Protein AF-A0A1S2DA40-F1 (afdb_monomer_lite)

pLDDT: mean 74.83, std 16.87, range [38.03, 97.19]

Radius of gyration: 15.66 Å; chains: 1; bounding box: 42×23×42 Å

Secondary structure (DSSP, 8-state):
--TT-GGGHHHHHHHHHHHHHTTS-S-TTSHHHHHHHHHHHHHHHHTT--HHHHHHHHHHHTT--HHHHHHHTT--HHHHHHHHHHHGGGHHHHHHHHH--S---HHHHHHHHTTGGG---

Structure (mmCIF, N/CA/C/O backbone):
data_AF-A0A1S2DA40-F1
#
_entry.id   AF-A0A1S2DA40-F1
#
loop_
_atom_site.group_PDB
_atom_site.id
_atom_site.type_symbol
_atom_site.label_atom_id
_atom_site.label_alt_id
_atom_site.label_comp_id
_atom_site.label_asym_id
_atom_site.label_entity_id
_atom_site.label_seq_id
_atom_site.pdbx_PDB_ins_code
_atom_site.Cartn_x
_atom_site.Cartn_y
_atom_site.Cartn_z
_atom_site.occupancy
_atom_site.B_iso_or_equiv
_atom_site.auth_seq_id
_atom_site.auth_comp_id
_atom_site.auth_asym_id
_atom_site.auth_atom_id
_atom_site.pdbx_PDB_model_num
ATOM 1 N N . MET A 1 1 ? 18.648 9.830 -11.858 1.00 51.34 1 MET A N 1
ATOM 2 C CA . MET A 1 1 ? 17.379 10.242 -11.211 1.00 51.34 1 MET A CA 1
ATOM 3 C C . MET A 1 1 ? 16.848 9.268 -10.141 1.00 51.34 1 MET A C 1
ATOM 5 O O . MET A 1 1 ? 16.195 9.745 -9.227 1.00 51.34 1 MET A O 1
ATOM 9 N N . TYR A 1 2 ? 17.173 7.962 -10.158 1.00 48.28 2 TYR A N 1
ATOM 10 C CA . TYR A 1 2 ? 16.983 7.040 -9.007 1.00 48.28 2 TYR A CA 1
ATOM 11 C C . TYR A 1 2 ? 18.318 6.655 -8.330 1.00 48.28 2 TYR A C 1
ATOM 13 O O . TYR A 1 2 ? 18.431 6.690 -7.108 1.00 48.28 2 TYR A O 1
ATOM 21 N N . ARG A 1 3 ? 19.372 6.416 -9.132 1.00 44.56 3 ARG A N 1
ATOM 22 C CA . ARG A 1 3 ? 20.750 6.129 -8.670 1.00 44.56 3 ARG A CA 1
ATOM 23 C C . ARG A 1 3 ? 21.337 7.201 -7.733 1.00 44.56 3 ARG A C 1
ATOM 25 O O . ARG A 1 3 ? 22.224 6.888 -6.955 1.00 44.56 3 ARG A O 1
ATOM 32 N N . THR A 1 4 ? 20.844 8.439 -7.804 1.00 46.88 4 THR A N 1
ATOM 33 C CA . THR A 1 4 ? 21.405 9.612 -7.113 1.00 46.88 4 THR A CA 1
ATOM 34 C C . THR A 1 4 ? 20.696 9.987 -5.809 1.00 46.88 4 THR A C 1
ATOM 36 O O . THR A 1 4 ? 21.250 10.763 -5.039 1.00 46.88 4 THR A O 1
ATOM 39 N N . ASP A 1 5 ? 19.508 9.442 -5.515 1.00 57.53 5 ASP A N 1
ATOM 40 C CA . ASP A 1 5 ? 18.814 9.683 -4.237 1.00 57.53 5 ASP A CA 1
ATOM 41 C C . ASP A 1 5 ? 19.157 8.567 -3.239 1.00 57.53 5 ASP A C 1
ATOM 43 O O . ASP A 1 5 ? 18.325 7.744 -2.846 1.00 57.53 5 ASP A O 1
ATOM 47 N N . HIS A 1 6 ? 20.441 8.508 -2.868 1.00 59.66 6 HIS A N 1
ATOM 48 C CA . HIS A 1 6 ? 20.987 7.503 -1.949 1.00 59.66 6 HIS A CA 1
ATOM 49 C C . HIS A 1 6 ? 20.214 7.427 -0.626 1.00 59.66 6 HIS A C 1
ATOM 51 O O . HIS A 1 6 ? 20.084 6.344 -0.055 1.00 59.66 6 HIS A O 1
ATOM 57 N N . ASN A 1 7 ? 19.646 8.550 -0.183 1.00 67.12 7 ASN A N 1
ATOM 58 C CA . ASN A 1 7 ? 18.905 8.658 1.072 1.00 67.12 7 ASN A CA 1
ATOM 59 C C . ASN A 1 7 ? 17.626 7.809 1.078 1.00 67.12 7 ASN A C 1
ATOM 61 O O . ASN A 1 7 ? 17.197 7.345 2.132 1.00 67.12 7 ASN A O 1
ATOM 65 N N . ASN A 1 8 ? 17.037 7.563 -0.094 1.00 71.00 8 ASN A N 1
ATOM 66 C CA . ASN A 1 8 ? 15.746 6.891 -0.232 1.00 71.00 8 ASN A CA 1
ATOM 67 C C . ASN A 1 8 ? 15.843 5.482 -0.834 1.00 71.00 8 ASN A C 1
ATOM 69 O O . ASN A 1 8 ? 14.837 4.776 -0.922 1.00 71.00 8 ASN A O 1
ATOM 73 N N . ARG A 1 9 ? 17.053 5.033 -1.194 1.00 78.06 9 ARG A N 1
ATOM 74 C CA . ARG A 1 9 ? 17.297 3.733 -1.836 1.00 78.06 9 ARG A CA 1
ATOM 75 C C . ARG A 1 9 ? 16.753 2.562 -1.015 1.00 78.06 9 ARG A C 1
ATOM 77 O O . ARG A 1 9 ? 16.0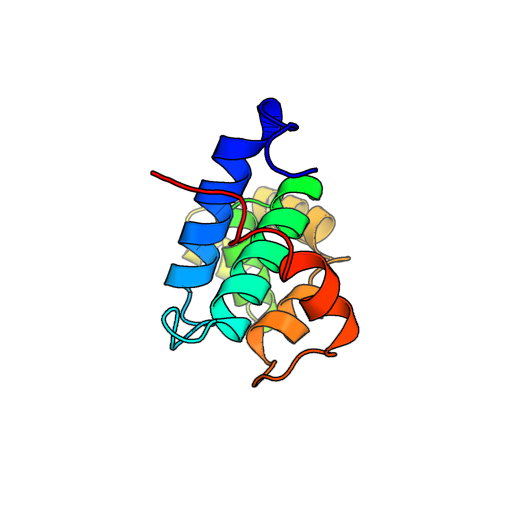83 1.692 -1.558 1.00 78.06 9 ARG A O 1
ATOM 84 N N . LYS A 1 10 ? 16.992 2.551 0.302 1.00 83.50 10 LYS A N 1
ATOM 85 C CA . LYS A 1 10 ? 16.479 1.488 1.183 1.00 83.50 10 LYS A CA 1
ATOM 86 C C . LYS A 1 10 ? 14.947 1.453 1.192 1.00 83.50 10 LYS A C 1
ATOM 88 O O . LYS A 1 10 ? 14.362 0.397 0.989 1.00 83.50 10 LYS A O 1
ATOM 93 N N . ALA A 1 11 ? 14.315 2.610 1.383 1.00 80.50 11 ALA A N 1
ATOM 94 C CA . ALA A 1 11 ? 12.861 2.726 1.435 1.00 80.50 11 ALA A CA 1
ATOM 95 C C . ALA A 1 11 ? 12.197 2.321 0.110 1.00 80.50 11 ALA A C 1
ATOM 97 O O . ALA A 1 11 ? 11.117 1.739 0.124 1.00 80.50 11 ALA A O 1
ATOM 98 N N . PHE A 1 12 ? 12.846 2.585 -1.027 1.00 83.38 12 PHE A N 1
ATOM 99 C CA . PHE A 1 12 ? 12.393 2.086 -2.323 1.00 83.38 12 PHE A CA 1
ATOM 100 C C . PHE A 1 12 ? 12.382 0.562 -2.386 1.00 83.38 12 PHE A C 1
ATOM 102 O O . PHE A 1 12 ? 11.360 -0.015 -2.744 1.00 83.38 12 PHE A O 1
ATOM 109 N N . TYR A 1 13 ? 13.490 -0.101 -2.039 1.00 82.75 13 TYR A N 1
ATOM 110 C CA . TYR A 1 13 ? 13.554 -1.562 -2.131 1.00 82.75 13 TYR A CA 1
ATOM 111 C C . TYR A 1 13 ? 12.622 -2.246 -1.131 1.00 82.75 13 TYR A C 1
ATOM 113 O O . TYR A 1 13 ? 12.038 -3.276 -1.465 1.00 82.75 13 TYR A O 1
ATOM 121 N N . ASP A 1 14 ? 12.445 -1.664 0.059 1.00 84.56 14 ASP A N 1
ATOM 122 C CA . ASP A 1 14 ? 11.455 -2.136 1.029 1.00 84.56 14 ASP A CA 1
ATOM 123 C C . ASP A 1 14 ? 10.040 -2.067 0.420 1.00 84.56 14 ASP A C 1
ATOM 125 O O . ASP A 1 14 ? 9.343 -3.079 0.378 1.00 84.56 14 ASP A O 1
ATOM 129 N N . ASN A 1 15 ? 9.656 -0.926 -0.168 1.00 81.12 15 ASN A N 1
ATOM 130 C CA . ASN A 1 15 ? 8.355 -0.769 -0.828 1.00 81.12 15 ASN A CA 1
ATOM 131 C C . ASN A 1 15 ? 8.187 -1.699 -2.038 1.00 81.12 15 ASN A C 1
ATOM 133 O O . ASN A 1 15 ? 7.141 -2.327 -2.182 1.00 81.12 15 ASN A O 1
ATOM 137 N N . LEU A 1 16 ? 9.214 -1.840 -2.882 1.00 81.81 16 LEU A N 1
ATOM 138 C CA . LEU A 1 16 ? 9.195 -2.744 -4.035 1.00 81.81 16 LEU A CA 1
ATOM 139 C C . LEU A 1 16 ? 8.967 -4.195 -3.595 1.00 81.81 16 LEU A C 1
ATOM 141 O O . LEU A 1 16 ? 8.172 -4.922 -4.194 1.00 81.81 16 LEU A O 1
ATOM 145 N N . ARG A 1 17 ? 9.622 -4.618 -2.509 1.00 82.62 17 ARG A N 1
ATOM 146 C CA . ARG A 1 17 ? 9.408 -5.940 -1.916 1.00 82.62 17 ARG A CA 1
ATOM 147 C C . ARG A 1 17 ? 7.988 -6.096 -1.377 1.00 82.62 17 ARG A C 1
ATOM 149 O O . ARG A 1 17 ? 7.407 -7.167 -1.515 1.00 82.62 17 ARG A O 1
ATOM 156 N N . THR A 1 18 ? 7.424 -5.068 -0.758 1.00 79.38 18 THR A N 1
ATOM 157 C CA . THR A 1 18 ? 6.060 -5.133 -0.224 1.00 79.38 18 THR A CA 1
ATOM 158 C C . THR A 1 18 ? 5.035 -5.252 -1.346 1.00 79.38 18 THR A C 1
ATOM 160 O O . THR A 1 18 ? 4.231 -6.179 -1.331 1.00 79.38 18 THR A O 1
ATOM 163 N N . ILE A 1 19 ? 5.127 -4.403 -2.368 1.00 76.06 19 ILE A N 1
ATOM 164 C CA . ILE A 1 19 ? 4.225 -4.388 -3.528 1.00 76.06 19 ILE A CA 1
ATOM 165 C C . ILE A 1 19 ? 4.280 -5.701 -4.325 1.00 76.06 19 ILE A C 1
ATOM 167 O O . ILE A 1 19 ? 3.266 -6.194 -4.809 1.00 76.06 19 ILE A O 1
ATOM 171 N N . THR A 1 20 ? 5.460 -6.304 -4.459 1.00 72.88 20 THR A N 1
ATOM 172 C CA . THR A 1 20 ? 5.584 -7.610 -5.128 1.00 72.88 20 THR A CA 1
ATOM 173 C C . THR A 1 20 ? 4.980 -8.744 -4.296 1.00 72.88 20 THR A C 1
ATOM 175 O O . THR A 1 20 ? 4.437 -9.695 -4.849 1.00 72.88 20 THR A O 1
ATOM 178 N N . ARG A 1 21 ? 5.014 -8.646 -2.960 1.00 71.69 21 ARG A N 1
ATOM 179 C CA . ARG A 1 21 ? 4.441 -9.652 -2.049 1.00 71.69 21 ARG A CA 1
ATOM 180 C C . ARG A 1 21 ? 2.931 -9.558 -1.874 1.00 71.69 21 ARG A C 1
ATOM 182 O O . ARG A 1 21 ? 2.335 -10.563 -1.498 1.00 71.69 21 ARG A O 1
ATOM 189 N N . THR A 1 22 ? 2.313 -8.404 -2.121 1.00 67.56 22 THR A N 1
ATOM 190 C CA . THR A 1 22 ? 0.846 -8.283 -2.090 1.00 67.56 22 THR A CA 1
ATOM 191 C C . THR A 1 22 ? 0.178 -9.022 -3.250 1.00 67.56 22 THR A C 1
ATOM 193 O O . THR A 1 22 ? -1.037 -9.188 -3.243 1.00 67.56 22 THR A O 1
ATOM 196 N N . GLY A 1 23 ? 0.951 -9.495 -4.234 1.00 60.66 23 GLY A N 1
ATOM 197 C CA . GLY A 1 23 ? 0.436 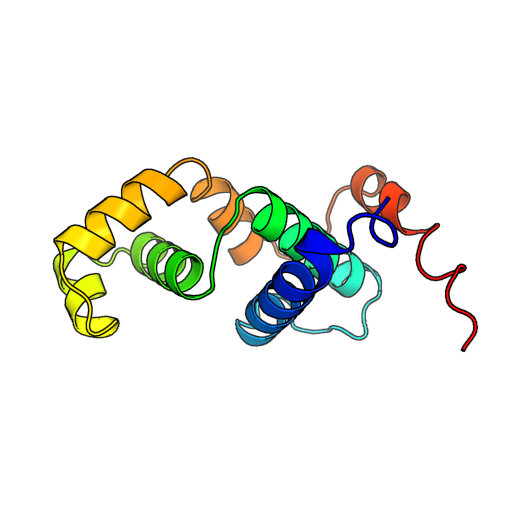-10.267 -5.359 1.00 60.66 23 GLY A CA 1
ATOM 198 C C . GLY A 1 23 ? -0.215 -9.414 -6.444 1.00 60.66 23 GLY A C 1
ATOM 199 O O . GLY A 1 23 ? -0.651 -9.971 -7.435 1.00 60.66 23 GLY A O 1
ATOM 200 N N . TYR A 1 24 ? -0.227 -8.080 -6.327 1.00 61.44 24 TYR A N 1
ATOM 201 C CA . TYR A 1 24 ? -0.762 -7.193 -7.375 1.00 61.44 24 TYR A CA 1
ATOM 202 C C . TYR A 1 24 ? 0.026 -7.271 -8.694 1.00 61.44 24 TYR A C 1
ATOM 204 O O . TYR A 1 24 ? -0.480 -6.893 -9.743 1.00 61.44 24 TYR A O 1
ATOM 212 N N . TYR A 1 25 ? 1.244 -7.812 -8.646 1.00 62.44 25 TYR A N 1
ATOM 213 C CA . TYR A 1 25 ? 2.118 -8.034 -9.793 1.00 62.44 25 TYR A CA 1
ATOM 214 C C . TYR A 1 25 ? 2.389 -9.531 -9.915 1.00 62.44 25 TYR A C 1
ATOM 216 O O . TYR A 1 25 ? 3.299 -10.065 -9.279 1.00 62.44 25 TYR A O 1
ATOM 224 N N . TYR A 1 26 ? 1.551 -10.220 -10.689 1.00 53.19 26 TYR A N 1
ATOM 225 C CA . TYR A 1 26 ? 1.551 -11.682 -10.778 1.00 53.19 26 TYR A CA 1
ATOM 226 C C . TYR A 1 26 ? 2.690 -12.236 -11.636 1.00 53.19 26 TYR A C 1
ATOM 228 O O . TYR A 1 26 ? 3.055 -13.400 -11.471 1.00 53.19 26 TYR A O 1
ATOM 236 N N . ASN A 1 27 ? 3.283 -11.425 -12.519 1.00 58.97 27 ASN A N 1
ATOM 237 C CA . ASN A 1 27 ? 4.402 -11.862 -13.339 1.00 58.97 27 ASN A CA 1
ATOM 238 C C . ASN A 1 27 ? 5.535 -10.830 -13.394 1.00 58.97 27 ASN A C 1
ATOM 240 O O . ASN A 1 27 ? 5.665 -10.076 -14.347 1.00 58.97 27 ASN A O 1
ATOM 244 N N . ILE A 1 28 ? 6.436 -10.848 -12.411 1.00 58.44 28 ILE A N 1
ATOM 245 C CA . ILE A 1 28 ? 7.627 -9.974 -12.402 1.00 58.44 28 ILE A CA 1
ATOM 246 C C . ILE A 1 28 ? 8.621 -10.257 -13.550 1.00 58.44 28 ILE A C 1
ATOM 248 O O . ILE A 1 28 ? 9.615 -9.537 -13.703 1.00 58.44 28 ILE A O 1
ATOM 252 N N . THR A 1 29 ? 8.409 -11.334 -14.318 1.00 61.59 29 THR A N 1
ATOM 253 C CA . THR A 1 29 ? 9.193 -11.627 -15.528 1.00 61.59 29 THR A CA 1
ATOM 254 C C . THR A 1 29 ? 8.713 -10.822 -16.734 1.00 61.59 29 THR A C 1
ATOM 256 O O . THR A 1 29 ? 9.509 -10.589 -17.637 1.00 61.59 29 THR A O 1
ATOM 259 N N . ASP A 1 30 ? 7.476 -10.317 -16.694 1.00 72.12 30 ASP A N 1
ATOM 260 C CA . ASP A 1 30 ? 6.969 -9.313 -17.622 1.00 72.12 30 ASP A CA 1
ATOM 261 C C . ASP A 1 30 ? 7.643 -7.962 -17.330 1.00 72.12 30 ASP A C 1
ATOM 263 O O . ASP A 1 30 ? 7.635 -7.458 -16.198 1.00 72.12 30 ASP A O 1
ATOM 267 N N . PHE A 1 31 ? 8.288 -7.408 -18.356 1.00 71.81 31 PHE A N 1
ATOM 268 C CA . PHE A 1 31 ? 9.031 -6.157 -18.272 1.00 71.81 31 PHE A CA 1
ATOM 269 C C . PHE A 1 31 ? 8.130 -5.000 -17.833 1.00 71.81 31 PHE A C 1
ATOM 271 O O . PHE A 1 31 ? 8.521 -4.212 -16.971 1.00 71.81 31 PHE A O 1
ATOM 278 N N . GLU A 1 32 ? 6.907 -4.930 -18.352 1.00 70.50 32 GLU A N 1
ATOM 279 C CA . GLU A 1 32 ? 6.002 -3.817 -18.076 1.00 70.50 32 GLU A CA 1
ATOM 280 C C . GLU A 1 32 ? 5.529 -3.846 -16.616 1.00 70.50 32 GLU A C 1
ATOM 282 O O . GLU A 1 32 ? 5.644 -2.861 -15.876 1.00 70.50 32 GLU A O 1
ATOM 287 N N . GLN A 1 33 ? 5.112 -5.020 -16.132 1.00 70.50 33 GLN A N 1
ATOM 288 C CA . GLN A 1 33 ? 4.763 -5.217 -14.720 1.00 70.50 33 GLN A CA 1
ATOM 289 C C . GLN A 1 33 ? 5.940 -4.905 -13.790 1.00 70.50 33 GLN A C 1
ATOM 291 O O . GLN A 1 33 ? 5.756 -4.312 -12.721 1.00 70.50 33 GLN A O 1
ATOM 296 N N . ARG A 1 34 ? 7.167 -5.244 -14.201 1.00 74.62 34 ARG A N 1
ATOM 297 C CA . ARG A 1 34 ? 8.376 -4.893 -13.451 1.00 74.62 34 ARG A CA 1
ATOM 298 C C . ARG A 1 34 ? 8.565 -3.380 -13.367 1.00 74.62 34 ARG A C 1
ATOM 300 O O . ARG A 1 34 ? 8.773 -2.886 -12.256 1.00 74.62 34 ARG A O 1
ATOM 307 N N . GLN A 1 35 ? 8.461 -2.640 -14.471 1.00 73.75 35 GLN A N 1
ATOM 308 C CA . GLN A 1 35 ? 8.618 -1.180 -14.438 1.00 73.75 35 GLN A CA 1
ATOM 309 C C . GLN A 1 35 ? 7.505 -0.500 -13.634 1.00 73.75 35 GLN A C 1
ATOM 311 O O . GLN A 1 35 ? 7.783 0.400 -12.842 1.00 73.75 35 GLN A O 1
ATOM 316 N N . HIS A 1 36 ? 6.270 -0.993 -13.717 1.00 72.62 36 HIS A N 1
ATOM 317 C CA . HIS A 1 36 ? 5.178 -0.458 -12.903 1.00 72.62 36 HIS A CA 1
ATOM 318 C C . HIS A 1 36 ? 5.390 -0.667 -11.409 1.00 72.62 36 HIS A C 1
ATOM 320 O O . HIS A 1 36 ? 5.262 0.279 -10.633 1.00 72.62 36 HIS A O 1
ATOM 326 N N . SER A 1 37 ? 5.791 -1.872 -10.996 1.00 75.88 37 SER A N 1
ATOM 327 C CA . SER A 1 37 ? 6.076 -2.139 -9.584 1.00 75.88 37 SER A CA 1
ATOM 328 C C . SER A 1 37 ? 7.175 -1.212 -9.041 1.00 75.88 37 SER A C 1
ATOM 330 O O . SER A 1 37 ? 7.076 -0.721 -7.913 1.00 75.88 37 SER A O 1
ATOM 332 N N . ARG A 1 38 ? 8.184 -0.892 -9.868 1.00 78.00 38 ARG A N 1
ATOM 333 C CA . ARG A 1 38 ? 9.233 0.091 -9.556 1.00 78.00 38 ARG A CA 1
ATOM 334 C C . ARG A 1 38 ? 8.676 1.511 -9.466 1.00 78.00 38 ARG A C 1
ATOM 336 O O . ARG A 1 38 ? 8.993 2.216 -8.509 1.00 78.00 38 ARG A O 1
ATOM 343 N N . TRP A 1 39 ? 7.834 1.933 -10.405 1.00 76.38 39 TRP A N 1
ATOM 344 C CA . TRP A 1 39 ? 7.212 3.258 -10.371 1.00 76.38 39 TRP A CA 1
ATOM 345 C C . TRP A 1 39 ? 6.338 3.454 -9.126 1.00 76.38 39 TRP A C 1
ATOM 347 O O . TRP A 1 39 ? 6.495 4.454 -8.418 1.00 76.38 39 TRP A O 1
ATOM 357 N N . VAL A 1 40 ? 5.492 2.474 -8.789 1.00 76.44 40 VAL A N 1
ATOM 358 C CA . VAL A 1 40 ? 4.684 2.515 -7.562 1.00 76.44 40 VAL A CA 1
ATOM 359 C C . VAL A 1 40 ? 5.591 2.583 -6.338 1.00 76.44 40 VAL A C 1
ATOM 361 O O . VAL A 1 40 ? 5.418 3.470 -5.502 1.00 76.44 40 VAL A O 1
ATOM 364 N N . ALA A 1 41 ? 6.611 1.722 -6.248 1.00 80.19 41 ALA A N 1
ATOM 365 C CA . ALA A 1 41 ? 7.557 1.735 -5.132 1.00 80.19 41 ALA A CA 1
ATOM 366 C C . ALA A 1 41 ? 8.213 3.112 -4.950 1.00 80.19 41 ALA A C 1
ATOM 368 O O . ALA A 1 41 ? 8.282 3.626 -3.832 1.00 80.19 41 ALA A O 1
ATOM 369 N N . TYR A 1 42 ? 8.624 3.747 -6.049 1.00 77.75 42 TYR A N 1
ATOM 370 C CA . TYR A 1 42 ? 9.199 5.088 -6.041 1.00 77.75 42 TYR A CA 1
ATOM 371 C C . TYR A 1 42 ? 8.226 6.142 -5.507 1.00 77.75 42 TYR A C 1
ATOM 373 O O . TYR A 1 42 ? 8.581 6.919 -4.613 1.00 77.75 42 TYR A O 1
ATOM 381 N N . ARG A 1 43 ? 6.987 6.156 -6.010 1.00 76.75 43 ARG A N 1
ATOM 382 C CA . ARG A 1 43 ? 5.941 7.080 -5.550 1.00 76.75 43 ARG A CA 1
ATOM 383 C C . ARG A 1 43 ? 5.677 6.899 -4.061 1.00 76.75 43 ARG A C 1
ATO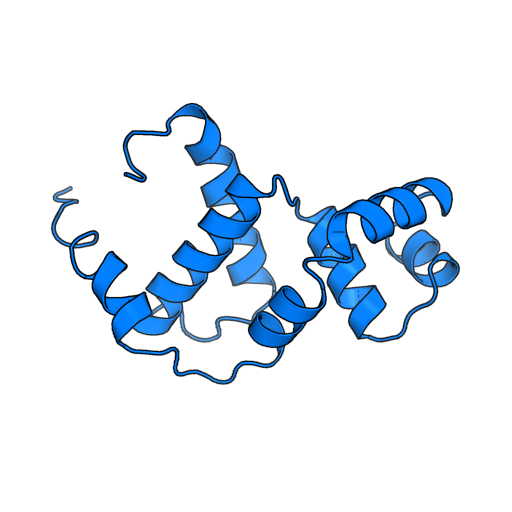M 385 O O . ARG A 1 43 ? 5.689 7.872 -3.311 1.00 76.75 43 ARG A O 1
ATOM 392 N N . MET A 1 44 ? 5.543 5.657 -3.610 1.00 79.94 44 MET A N 1
ATOM 393 C CA . MET A 1 44 ? 5.352 5.330 -2.199 1.00 79.94 44 MET A CA 1
ATOM 394 C C . MET A 1 44 ? 6.508 5.810 -1.319 1.00 79.94 44 MET A C 1
ATOM 396 O O . MET A 1 44 ? 6.280 6.331 -0.226 1.00 79.94 44 MET A O 1
ATOM 400 N N . THR A 1 45 ? 7.746 5.703 -1.804 1.00 82.06 45 THR A N 1
ATOM 401 C CA . THR A 1 45 ? 8.926 6.209 -1.098 1.00 82.06 45 THR A CA 1
ATOM 402 C C . THR A 1 45 ? 8.905 7.727 -0.965 1.00 82.06 45 THR A C 1
ATOM 404 O O . THR A 1 45 ? 9.151 8.235 0.128 1.00 82.06 45 THR A O 1
ATOM 407 N N . LYS A 1 46 ? 8.554 8.460 -2.029 1.00 80.12 46 LYS A N 1
ATOM 408 C CA . LYS A 1 46 ? 8.426 9.929 -1.984 1.00 80.12 46 LYS A CA 1
ATOM 409 C C . LYS A 1 46 ? 7.307 10.404 -1.060 1.00 80.12 46 LYS A C 1
ATOM 411 O O . LYS A 1 46 ? 7.418 11.466 -0.459 1.00 80.12 46 LYS A O 1
ATOM 416 N N . LEU A 1 47 ? 6.265 9.596 -0.903 1.00 78.88 47 LEU A N 1
ATOM 417 C CA . LEU A 1 47 ? 5.146 9.855 0.002 1.00 78.88 47 LEU A CA 1
ATOM 418 C C . LEU A 1 47 ? 5.394 9.342 1.433 1.00 78.88 47 LEU A C 1
ATOM 420 O O . LEU A 1 47 ? 4.520 9.438 2.298 1.00 78.88 47 LEU A O 1
ATOM 424 N N . HIS A 1 48 ? 6.580 8.778 1.697 1.00 83.31 48 HIS A N 1
ATOM 425 C CA . HIS A 1 48 ? 6.944 8.136 2.960 1.00 83.31 48 HIS A CA 1
ATOM 426 C C . HIS A 1 48 ? 5.914 7.099 3.437 1.00 83.31 48 HIS A C 1
ATOM 428 O O . HIS A 1 48 ? 5.706 6.931 4.645 1.00 83.31 48 HIS A O 1
ATOM 434 N N . ILE A 1 49 ? 5.231 6.428 2.510 1.00 85.31 49 ILE A N 1
ATOM 435 C CA . ILE A 1 49 ? 4.274 5.362 2.808 1.00 85.31 49 ILE A CA 1
ATOM 436 C C . ILE A 1 49 ? 5.068 4.107 3.175 1.00 85.31 49 ILE A C 1
ATOM 438 O O . ILE A 1 49 ? 6.058 3.778 2.526 1.00 85.31 49 ILE A O 1
ATOM 442 N N . ARG A 1 50 ? 4.658 3.452 4.263 1.00 85.50 50 ARG A N 1
ATOM 443 C CA . ARG A 1 50 ? 5.273 2.224 4.792 1.00 85.50 50 ARG A CA 1
ATOM 444 C C . ARG A 1 50 ? 4.333 1.033 4.637 1.00 85.50 50 ARG A C 1
ATOM 446 O O . ARG A 1 50 ? 3.130 1.221 4.496 1.00 85.50 50 ARG A O 1
ATOM 453 N N . ASP A 1 51 ? 4.845 -0.174 4.846 1.00 83.12 51 ASP A N 1
ATOM 454 C CA . ASP A 1 51 ? 4.070 -1.427 4.813 1.00 83.12 51 ASP A CA 1
ATOM 455 C C . ASP A 1 51 ? 2.781 -1.382 5.643 1.00 83.12 51 ASP A C 1
ATOM 457 O O . ASP A 1 51 ? 1.713 -1.785 5.193 1.00 83.12 51 ASP A O 1
ATOM 461 N N . LYS A 1 52 ? 2.849 -0.835 6.862 1.00 87.25 52 LYS A N 1
ATOM 462 C CA . LYS A 1 52 ? 1.660 -0.706 7.717 1.00 87.25 52 LYS A CA 1
ATOM 463 C C . LYS A 1 52 ? 0.623 0.271 7.160 1.00 87.25 52 LYS A C 1
ATOM 465 O O . LYS A 1 52 ? -0.554 0.137 7.461 1.00 87.25 52 LYS A O 1
ATOM 470 N N . ASP A 1 53 ? 1.069 1.274 6.406 1.00 90.12 53 ASP A N 1
ATOM 471 C CA . ASP A 1 53 ? 0.191 2.262 5.793 1.00 90.12 53 ASP A CA 1
ATOM 472 C C . ASP A 1 53 ? -0.555 1.593 4.620 1.00 90.12 53 ASP A C 1
ATOM 474 O O . ASP A 1 53 ? -1.767 1.754 4.514 1.00 90.12 53 ASP A O 1
ATOM 478 N N . ILE A 1 54 ? 0.132 0.743 3.836 1.00 87.19 54 ILE A N 1
ATOM 479 C CA . ILE A 1 54 ? -0.485 -0.143 2.828 1.00 87.19 54 ILE A CA 1
ATOM 480 C C . ILE A 1 54 ? -1.531 -1.060 3.457 1.00 87.19 54 ILE A C 1
ATOM 482 O O . ILE A 1 54 ? -2.675 -1.059 3.021 1.00 87.19 54 ILE A O 1
ATOM 486 N N . ALA A 1 55 ? -1.171 -1.788 4.516 1.00 89.19 55 ALA A N 1
ATOM 487 C CA . ALA A 1 55 ? -2.086 -2.732 5.156 1.00 89.19 55 ALA A CA 1
ATOM 488 C C . ALA A 1 55 ? -3.366 -2.049 5.674 1.00 89.19 55 ALA A C 1
ATOM 490 O O . ALA A 1 55 ? -4.449 -2.630 5.641 1.00 89.19 55 ALA A O 1
ATOM 491 N N . VAL A 1 56 ? -3.259 -0.802 6.147 1.00 92.31 56 VAL A N 1
ATOM 492 C CA . VAL A 1 56 ? -4.431 -0.001 6.520 1.00 92.31 56 VAL A CA 1
ATOM 493 C C . VAL A 1 56 ? -5.246 0.397 5.290 1.00 92.31 56 VAL A C 1
ATOM 495 O O . VAL A 1 56 ? -6.467 0.288 5.346 1.00 92.31 56 VAL A O 1
ATOM 498 N N . MET A 1 57 ? -4.614 0.832 4.194 1.00 90.75 57 MET A N 1
ATOM 499 C CA . MET A 1 57 ? -5.319 1.164 2.946 1.00 90.75 57 MET A CA 1
ATOM 500 C C . MET A 1 57 ? -6.057 -0.047 2.361 1.00 90.75 57 MET A C 1
ATOM 502 O O . MET A 1 57 ? -7.229 0.086 2.018 1.00 90.75 57 MET A O 1
ATOM 506 N N . ASP A 1 58 ? -5.425 -1.223 2.328 1.00 89.50 58 ASP A N 1
ATOM 507 C CA . ASP A 1 58 ? -6.045 -2.469 1.859 1.00 89.50 58 ASP A CA 1
ATOM 508 C C . ASP A 1 58 ? -7.311 -2.793 2.658 1.00 89.50 58 ASP A C 1
ATOM 510 O O . ASP A 1 58 ? -8.384 -2.976 2.085 1.00 89.50 58 ASP A O 1
ATOM 514 N N . LEU A 1 59 ? -7.219 -2.775 3.993 1.00 92.62 59 LEU A N 1
ATOM 515 C CA . LEU A 1 59 ? -8.361 -3.088 4.849 1.00 92.62 59 LEU A CA 1
ATOM 516 C C . LEU A 1 59 ? -9.461 -2.015 4.791 1.00 92.62 59 LEU A C 1
ATOM 518 O O . LEU A 1 59 ? -10.640 -2.346 4.895 1.00 92.62 59 LEU A O 1
ATOM 522 N N . LEU A 1 60 ? -9.107 -0.737 4.622 1.00 92.00 60 LEU A N 1
ATOM 523 C CA . LEU A 1 60 ? -10.098 0.321 4.395 1.00 92.00 60 LEU A CA 1
ATOM 524 C C . LEU A 1 60 ? -10.856 0.088 3.083 1.00 92.00 60 LEU A C 1
ATOM 526 O O . LEU A 1 60 ? -12.074 0.249 3.045 1.00 92.00 60 LEU A O 1
ATOM 530 N N . MET A 1 61 ? -10.150 -0.312 2.026 1.00 89.38 61 MET A N 1
ATOM 531 C CA . MET A 1 61 ? -10.744 -0.623 0.724 1.00 89.38 61 MET A CA 1
ATOM 532 C C . MET A 1 61 ? -11.598 -1.892 0.750 1.00 89.38 61 MET A C 1
ATOM 534 O O . MET A 1 61 ? -12.605 -1.953 0.051 1.00 89.38 61 MET A O 1
ATOM 538 N N . ASP A 1 62 ? -11.249 -2.860 1.597 1.00 90.56 62 ASP A N 1
ATOM 539 C CA . ASP A 1 62 ? -12.073 -4.041 1.884 1.00 90.56 62 ASP A CA 1
ATOM 540 C C . ASP A 1 62 ? -13.317 -3.723 2.737 1.00 90.56 62 ASP A C 1
ATOM 542 O O . ASP A 1 62 ? -14.111 -4.613 3.035 1.00 90.56 62 ASP A O 1
ATOM 546 N N . GLY A 1 63 ? -13.503 -2.462 3.145 1.00 93.12 63 GLY A N 1
ATOM 547 C CA . GLY A 1 63 ? -14.673 -2.007 3.893 1.00 93.12 63 GLY A CA 1
ATOM 548 C C . GLY A 1 63 ? -14.588 -2.215 5.405 1.00 93.12 63 GLY A C 1
ATOM 549 O O . GLY A 1 63 ? -15.589 -2.026 6.098 1.00 93.12 63 GLY A O 1
ATOM 550 N N . PHE A 1 64 ? -13.419 -2.569 5.952 1.00 95.50 64 PHE A N 1
ATOM 551 C CA . PHE A 1 64 ? -13.262 -2.704 7.400 1.00 95.50 64 PHE A CA 1
ATOM 552 C C . PHE A 1 64 ? -13.333 -1.344 8.104 1.00 95.50 64 PHE A C 1
ATOM 554 O O . PHE A 1 64 ? -12.713 -0.353 7.709 1.00 95.50 64 PHE A O 1
ATOM 561 N N . SER A 1 65 ? -14.031 -1.310 9.236 1.00 95.38 65 SER A N 1
ATOM 562 C CA . SER A 1 65 ? -14.038 -0.161 10.139 1.00 95.38 65 SER A CA 1
ATOM 563 C C . SER A 1 65 ? -12.673 0.033 10.810 1.00 95.38 65 SER A C 1
ATOM 565 O O . SER A 1 65 ? -11.922 -0.915 11.045 1.00 95.38 65 SER A O 1
ATOM 567 N N . GLN A 1 66 ? -12.361 1.260 11.247 1.00 94.56 66 GLN A N 1
ATOM 568 C CA . GLN A 1 66 ? -11.106 1.543 11.965 1.00 94.56 66 GLN A CA 1
ATOM 569 C C . GLN A 1 66 ? -10.894 0.652 13.203 1.00 94.56 66 GLN A C 1
ATOM 571 O O . GLN A 1 66 ? -9.757 0.334 13.547 1.00 94.56 66 GLN A O 1
ATOM 576 N N . SER A 1 67 ? -11.975 0.259 13.885 1.00 96.62 67 SER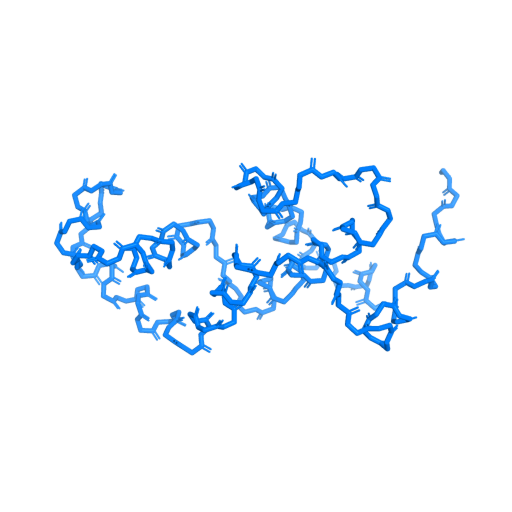 A N 1
ATOM 577 C CA . SER A 1 67 ? -11.934 -0.656 15.031 1.00 96.62 67 SER A CA 1
ATOM 578 C C . SER A 1 67 ? -11.553 -2.083 1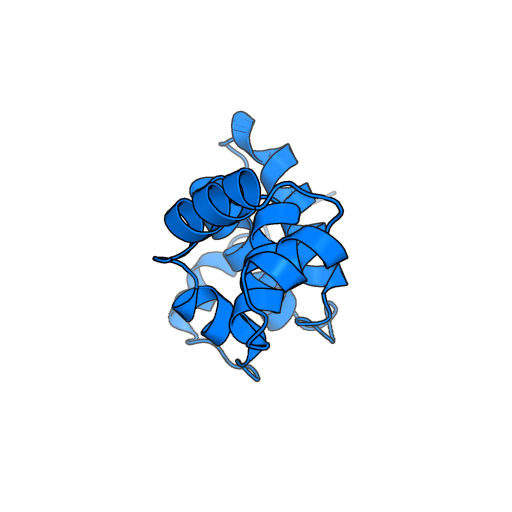4.641 1.00 96.62 67 SER A C 1
ATOM 580 O O . SER A 1 67 ? -10.829 -2.744 15.385 1.00 96.62 67 SER A O 1
ATOM 582 N N . GLU A 1 68 ? -12.014 -2.565 13.489 1.00 97.19 68 GLU A N 1
ATOM 583 C CA . GLU A 1 68 ? -11.653 -3.889 12.976 1.00 97.19 68 GLU A CA 1
ATOM 584 C C . GLU A 1 68 ? -10.213 -3.904 12.473 1.00 97.19 68 GLU A C 1
ATOM 586 O O . GLU A 1 68 ? -9.466 -4.827 12.791 1.00 97.19 68 GLU A O 1
ATOM 591 N N . ILE A 1 69 ? -9.796 -2.843 11.778 1.00 96.56 69 ILE A N 1
ATOM 592 C CA . ILE A 1 69 ? -8.414 -2.657 11.323 1.00 96.56 69 ILE A CA 1
ATOM 593 C C . ILE A 1 69 ? -7.454 -2.647 12.514 1.00 96.56 69 ILE A C 1
ATOM 595 O O . ILE A 1 69 ? -6.464 -3.375 12.520 1.00 96.56 69 ILE A O 1
ATOM 599 N N . ALA A 1 70 ? -7.770 -1.869 13.554 1.00 96.56 70 ALA A N 1
ATOM 600 C CA . ALA A 1 70 ? -6.981 -1.805 14.783 1.00 96.56 70 ALA A CA 1
ATOM 601 C C . ALA A 1 70 ? -6.789 -3.197 15.406 1.00 96.56 70 ALA A C 1
ATOM 603 O O . ALA A 1 70 ? -5.673 -3.571 15.764 1.00 96.56 70 ALA A O 1
ATOM 604 N N . ARG A 1 71 ? -7.863 -3.993 15.461 1.00 96.25 71 ARG A N 1
ATOM 605 C CA . ARG A 1 71 ? -7.832 -5.363 15.983 1.00 96.25 71 ARG A CA 1
ATOM 606 C C . ARG A 1 71 ? -6.987 -6.297 15.117 1.00 96.25 71 ARG A C 1
ATOM 608 O O . ARG A 1 71 ? -6.175 -7.036 15.659 1.00 96.25 71 ARG A O 1
ATOM 615 N N . LYS A 1 72 ? -7.155 -6.249 13.791 1.00 95.62 72 LYS A N 1
ATOM 616 C CA . LYS A 1 72 ? -6.418 -7.094 12.836 1.00 95.62 72 LYS A CA 1
ATOM 617 C C . LYS A 1 72 ? -4.919 -6.814 12.837 1.00 95.62 72 LYS A C 1
ATOM 619 O O . LYS A 1 72 ? -4.130 -7.743 12.730 1.00 95.62 72 LYS A O 1
ATOM 624 N N . LEU A 1 73 ? -4.537 -5.546 12.965 1.00 93.62 73 LEU A N 1
ATOM 625 C CA . LEU A 1 73 ? -3.140 -5.114 12.899 1.00 93.62 73 LEU A CA 1
ATOM 626 C C . LEU A 1 73 ? -2.459 -5.027 14.273 1.00 93.62 73 LEU A C 1
ATOM 628 O O . LEU A 1 73 ? -1.308 -4.603 14.346 1.00 93.62 73 LEU A O 1
ATOM 632 N N . GLY A 1 74 ? -3.155 -5.373 15.364 1.00 94.75 74 GLY A N 1
ATOM 633 C CA . GLY A 1 74 ? -2.616 -5.247 16.723 1.00 94.75 74 GLY A CA 1
ATOM 634 C C . GLY A 1 74 ? -2.217 -3.807 17.075 1.00 94.75 74 GLY A C 1
ATOM 635 O O . GLY A 1 74 ? -1.210 -3.580 17.741 1.00 94.75 74 GLY A O 1
ATOM 636 N N . ALA A 1 75 ? -2.974 -2.822 16.589 1.00 93.94 75 ALA A N 1
ATOM 637 C CA . ALA A 1 75 ? -2.673 -1.399 16.718 1.00 93.94 75 ALA A CA 1
ATOM 638 C C . ALA A 1 75 ? -3.783 -0.650 17.469 1.00 93.94 75 ALA A C 1
ATOM 640 O O . ALA A 1 75 ? -4.925 -1.094 17.545 1.00 93.94 75 ALA A O 1
ATOM 641 N N . SER A 1 76 ? -3.478 0.536 18.002 1.00 96.00 76 SER A N 1
ATOM 642 C CA . SER A 1 76 ? -4.507 1.386 18.606 1.00 96.00 76 SER A CA 1
ATOM 643 C C . SER A 1 76 ? -5.376 2.057 17.539 1.00 96.00 76 SER A C 1
ATOM 645 O O . SER A 1 76 ? -4.891 2.457 16.477 1.00 96.00 76 SER A O 1
ATOM 647 N N . ARG A 1 77 ? -6.661 2.280 17.845 1.00 95.31 77 ARG A N 1
ATOM 648 C CA . ARG A 1 77 ? -7.580 3.018 16.959 1.00 95.31 77 ARG A CA 1
ATOM 649 C C . ARG A 1 77 ? -7.059 4.422 16.618 1.00 95.31 77 ARG A C 1
ATOM 651 O O . ARG A 1 77 ? -7.236 4.886 15.498 1.00 95.31 77 ARG A O 1
ATOM 658 N N . GLN A 1 78 ? -6.365 5.078 17.550 1.00 96.00 78 GLN A N 1
ATOM 659 C CA . GLN A 1 78 ? -5.743 6.383 17.310 1.00 96.00 78 GLN A CA 1
ATOM 660 C C . GLN A 1 78 ? -4.612 6.305 16.272 1.00 96.00 78 GLN A C 1
ATOM 662 O O . GLN A 1 78 ? -4.493 7.197 15.435 1.00 96.00 78 GLN A O 1
ATOM 667 N N . ASN A 1 79 ? -3.800 5.242 16.296 1.00 94.69 79 ASN A N 1
ATOM 668 C CA . ASN A 1 79 ? -2.773 5.007 15.280 1.00 94.69 79 ASN A CA 1
ATOM 669 C C . ASN A 1 79 ? -3.414 4.777 13.902 1.00 94.69 79 ASN A C 1
ATOM 671 O O . ASN A 1 79 ? -2.997 5.404 12.933 1.00 94.69 79 ASN A O 1
ATOM 675 N N . ILE A 1 80 ? -4.483 3.975 13.829 1.00 96.19 80 ILE A N 1
ATOM 676 C CA . ILE A 1 80 ? -5.234 3.765 12.580 1.00 96.19 80 ILE A CA 1
ATOM 677 C C . ILE A 1 80 ? -5.819 5.076 12.049 1.00 96.19 80 ILE A C 1
ATOM 679 O O . ILE A 1 80 ? -5.696 5.354 10.862 1.00 96.19 80 ILE A O 1
ATOM 683 N N . SER A 1 81 ? -6.392 5.913 12.916 1.00 95.75 81 SER A N 1
ATOM 684 C CA . SER A 1 81 ? -6.925 7.223 12.521 1.00 95.75 81 SER A CA 1
ATOM 685 C C . SER A 1 81 ? -5.843 8.128 11.916 1.00 95.75 81 SER A C 1
ATOM 687 O O . SER A 1 81 ? -6.034 8.687 10.839 1.00 95.75 81 SER A O 1
ATOM 689 N N . LYS A 1 82 ? -4.659 8.198 12.545 1.00 94.25 82 LYS A N 1
ATOM 690 C CA . LYS A 1 82 ? -3.511 8.955 12.013 1.00 94.25 82 LYS A CA 1
ATOM 691 C C . LYS A 1 82 ? -3.049 8.429 10.654 1.00 94.25 82 LYS A C 1
ATOM 693 O O . LYS A 1 82 ? -2.745 9.225 9.771 1.00 94.25 82 LYS A O 1
ATOM 698 N N . ILE A 1 83 ? -2.989 7.106 10.492 1.00 93.12 83 ILE A N 1
ATOM 699 C CA . ILE A 1 83 ? -2.618 6.487 9.215 1.00 93.12 83 ILE A CA 1
ATOM 700 C C . ILE A 1 83 ? -3.670 6.816 8.158 1.00 93.12 83 ILE A C 1
ATOM 702 O O . ILE A 1 83 ? -3.291 7.324 7.113 1.00 93.12 83 ILE A O 1
ATOM 706 N N . LYS A 1 84 ? -4.967 6.649 8.458 1.00 92.00 84 LYS A N 1
ATOM 707 C CA . LYS A 1 84 ? -6.060 7.006 7.542 1.00 92.00 84 LYS A CA 1
ATOM 708 C C . LYS A 1 84 ? -5.934 8.449 7.062 1.00 92.00 84 LYS A C 1
ATOM 710 O O . LYS A 1 84 ? -5.978 8.674 5.865 1.00 92.00 84 LYS A O 1
ATOM 715 N N . MET A 1 85 ? -5.748 9.415 7.965 1.00 92.00 85 MET A N 1
ATOM 716 C CA . MET A 1 85 ? -5.599 10.827 7.580 1.00 92.00 85 MET A CA 1
ATOM 717 C C . MET A 1 85 ? -4.390 11.062 6.669 1.00 92.00 85 MET A C 1
ATOM 719 O O . MET A 1 85 ? -4.464 11.848 5.732 1.00 92.00 85 MET A O 1
ATOM 723 N N . LYS A 1 86 ? -3.274 10.371 6.927 1.00 90.06 86 LYS A N 1
ATOM 724 C CA . LYS A 1 86 ? -2.078 10.440 6.081 1.00 90.06 86 LYS A CA 1
ATOM 725 C C . LYS A 1 86 ? -2.321 9.825 4.697 1.00 90.06 86 LYS A C 1
ATOM 727 O O . LYS A 1 86 ? -1.766 10.314 3.719 1.00 90.06 86 LYS A O 1
ATOM 732 N N . THR A 1 87 ? -3.084 8.736 4.623 1.00 88.19 87 THR A N 1
ATOM 733 C CA . THR A 1 87 ? -3.251 7.939 3.401 1.00 88.19 87 THR A CA 1
ATOM 734 C C . THR A 1 87 ? -4.510 8.259 2.600 1.00 88.19 87 THR A C 1
ATOM 736 O O . THR A 1 87 ? -4.655 7.748 1.496 1.00 88.19 87 THR A O 1
ATOM 739 N N . GLU A 1 88 ? -5.404 9.108 3.108 1.00 85.75 88 GLU A N 1
ATOM 740 C CA . GLU A 1 88 ? -6.699 9.423 2.487 1.00 85.75 88 GLU A CA 1
ATOM 741 C C . GLU A 1 88 ? -6.555 9.944 1.051 1.00 85.75 88 GLU A C 1
ATOM 743 O O . GLU A 1 88 ? -7.243 9.462 0.159 1.00 85.75 88 GLU A O 1
ATOM 748 N N . GLY A 1 89 ? -5.590 10.834 0.796 1.00 82.19 89 GLY A N 1
ATOM 749 C CA . GLY A 1 89 ? -5.310 11.355 -0.550 1.00 82.19 89 GLY A CA 1
ATOM 750 C C . GLY A 1 89 ? -4.662 10.352 -1.513 1.00 82.19 89 GLY A C 1
ATOM 751 O O . GLY A 1 89 ? -4.518 10.650 -2.694 1.00 82.19 89 GLY A O 1
ATOM 752 N N . PHE A 1 90 ? -4.266 9.173 -1.029 1.00 82.00 90 PHE A N 1
ATOM 753 C CA . PHE A 1 90 ? -3.620 8.125 -1.824 1.00 82.00 90 PHE A CA 1
ATOM 754 C C . PHE A 1 90 ? -4.483 6.872 -1.956 1.00 82.00 90 PHE A C 1
ATOM 756 O O . PHE A 1 90 ? -4.071 5.937 -2.633 1.00 82.00 90 PHE A O 1
ATOM 763 N N . ILE A 1 91 ? -5.660 6.833 -1.322 1.00 83.50 91 ILE A N 1
ATOM 764 C CA . ILE A 1 91 ? -6.484 5.623 -1.286 1.00 83.50 91 ILE A CA 1
ATOM 765 C C . ILE A 1 91 ? -7.061 5.282 -2.660 1.00 83.50 91 ILE A C 1
ATOM 767 O O . ILE A 1 91 ? -7.078 4.116 -3.026 1.00 83.50 91 ILE A O 1
ATOM 771 N N . GLU A 1 92 ? -7.462 6.285 -3.446 1.00 80.50 92 GLU A N 1
ATOM 772 C CA . GLU A 1 92 ? -7.954 6.063 -4.811 1.00 80.50 92 GLU A CA 1
ATOM 773 C C . GLU A 1 92 ? -6.820 5.651 -5.750 1.00 80.50 92 GLU A C 1
ATOM 775 O O . GLU A 1 92 ? -6.960 4.686 -6.488 1.00 80.50 92 GLU A O 1
ATOM 780 N N . TYR A 1 93 ? -5.642 6.261 -5.615 1.00 77.38 93 TYR A N 1
ATOM 781 C CA . TYR A 1 93 ? -4.440 5.817 -6.326 1.00 77.38 93 TYR A CA 1
ATOM 782 C C . TYR A 1 93 ? -4.055 4.368 -5.970 1.00 77.38 93 TYR A C 1
ATOM 784 O O . TYR A 1 93 ? -3.697 3.567 -6.829 1.00 77.38 93 TYR A O 1
ATOM 792 N N . TRP A 1 94 ? -4.159 3.992 -4.692 1.00 80.81 94 TRP A N 1
ATOM 793 C CA . TRP A 1 94 ? -3.921 2.618 -4.252 1.00 80.81 94 TRP A CA 1
ATOM 794 C C . TRP A 1 94 ? -5.001 1.651 -4.750 1.00 80.81 94 TRP A C 1
ATOM 796 O O . TRP A 1 94 ? -4.691 0.513 -5.102 1.00 80.81 94 TRP A O 1
ATOM 806 N N . ARG A 1 95 ? -6.257 2.104 -4.836 1.00 80.25 95 ARG A N 1
ATOM 807 C CA . ARG A 1 95 ? -7.355 1.356 -5.453 1.00 80.25 95 ARG A CA 1
ATOM 808 C C . ARG A 1 95 ? -7.048 1.085 -6.918 1.00 80.25 95 ARG A C 1
ATOM 810 O O . ARG A 1 95 ? -7.102 -0.075 -7.304 1.00 80.25 95 ARG A O 1
ATOM 817 N N . GLU A 1 96 ? -6.658 2.104 -7.682 1.00 75.00 96 GLU A N 1
ATOM 818 C CA . GLU A 1 96 ? -6.235 1.969 -9.080 1.00 75.00 96 GLU A CA 1
ATOM 819 C C . GLU A 1 96 ? -5.122 0.932 -9.220 1.00 75.00 96 GLU A C 1
ATOM 821 O O . GLU A 1 96 ? -5.255 0.021 -10.023 1.00 75.00 96 GLU A O 1
ATOM 826 N N . ILE A 1 97 ? -4.078 0.981 -8.386 1.00 72.19 97 ILE A N 1
ATOM 827 C CA . ILE A 1 97 ? -3.003 -0.026 -8.401 1.00 72.19 97 ILE A CA 1
ATOM 828 C C . ILE A 1 97 ? -3.535 -1.435 -8.110 1.00 72.19 97 ILE A C 1
ATOM 830 O O . ILE A 1 97 ? -3.152 -2.387 -8.786 1.00 72.19 97 ILE A O 1
ATOM 834 N N . ARG A 1 98 ? -4.407 -1.586 -7.106 1.00 73.25 98 ARG A N 1
ATOM 835 C CA . ARG A 1 98 ? -4.970 -2.884 -6.705 1.00 73.25 98 ARG A CA 1
ATOM 836 C C . ARG A 1 98 ? -5.906 -3.474 -7.760 1.00 73.25 98 ARG A C 1
ATOM 838 O O . ARG A 1 98 ? -5.980 -4.695 -7.883 1.00 73.25 98 ARG A O 1
ATOM 845 N N . THR A 1 99 ? -6.681 -2.633 -8.442 1.00 70.19 99 THR A N 1
ATOM 846 C CA . THR A 1 99 ? -7.720 -3.063 -9.390 1.00 70.19 99 THR A CA 1
ATOM 847 C C . THR A 1 99 ? -7.279 -2.989 -10.843 1.00 70.19 99 THR A C 1
ATOM 849 O O . THR A 1 99 ? -7.982 -3.514 -11.702 1.00 70.19 99 THR A O 1
ATOM 852 N N . SER A 1 100 ? -6.153 -2.336 -11.135 1.00 61.94 100 SER A N 1
ATOM 853 C CA . SER A 1 100 ? -5.590 -2.266 -12.479 1.00 61.94 100 SER A CA 1
ATOM 854 C C . SER A 1 100 ? -5.166 -3.662 -12.924 1.00 61.94 100 SER A C 1
ATOM 856 O O . SER A 1 100 ? -4.158 -4.216 -12.487 1.00 61.94 100 SER A O 1
ATOM 858 N N . SER A 1 101 ? -5.966 -4.242 -13.814 1.00 53.81 101 SER A N 1
ATOM 859 C CA . SER A 1 101 ? -5.487 -5.220 -14.777 1.00 53.81 101 SER A CA 1
ATOM 860 C C . SER A 1 101 ? -4.762 -4.435 -15.868 1.00 53.81 101 SER A C 1
ATOM 862 O O . SER A 1 101 ? -5.403 -3.667 -16.581 1.00 53.81 101 SER A O 1
ATOM 864 N N . TYR A 1 102 ? -3.442 -4.591 -15.952 1.00 52.50 102 TYR A N 1
ATOM 865 C CA . TYR A 1 102 ? -2.567 -3.984 -16.965 1.00 52.50 102 TYR A CA 1
ATOM 866 C C . TYR A 1 102 ? -3.217 -3.939 -18.382 1.00 52.50 102 TYR A C 1
ATOM 868 O O . TYR A 1 102 ? -3.890 -4.915 -18.733 1.00 52.50 102 TYR A O 1
ATOM 876 N N . PRO A 1 103 ? -3.017 -2.873 -19.201 1.00 49.97 103 PRO A N 1
ATOM 877 C CA . PRO A 1 103 ? -1.811 -2.046 -19.232 1.00 49.97 103 PRO A CA 1
ATOM 878 C C . PRO A 1 103 ? -1.937 -0.553 -18.909 1.00 49.97 103 PRO A C 1
ATOM 880 O O . PRO A 1 103 ? -2.970 0.078 -19.110 1.00 49.97 103 PRO A O 1
ATOM 883 N N . ILE A 1 104 ? -0.820 -0.020 -18.401 1.00 53.69 104 ILE A N 1
ATOM 884 C CA . ILE A 1 104 ? -0.537 1.409 -18.208 1.00 53.69 104 ILE A CA 1
ATOM 885 C C . ILE A 1 104 ? -0.315 2.076 -19.562 1.00 53.69 104 ILE A C 1
ATOM 887 O O . ILE A 1 104 ? 0.108 1.432 -20.521 1.00 53.69 104 ILE A O 1
ATOM 891 N N . ASP A 1 105 ? -0.563 3.380 -19.602 1.00 53.59 105 ASP A N 1
ATOM 892 C CA . ASP A 1 105 ? -0.198 4.261 -20.702 1.00 53.59 105 ASP A CA 1
ATOM 893 C C . ASP A 1 105 ? 1.296 4.109 -21.106 1.00 53.59 105 ASP A C 1
ATOM 895 O O . ASP A 1 105 ? 2.190 4.255 -20.262 1.00 53.59 105 ASP A O 1
ATOM 899 N N . PRO A 1 106 ? 1.603 3.828 -22.386 1.00 50.22 106 PRO A N 1
ATOM 900 C CA . PRO A 1 106 ? 2.967 3.761 -22.916 1.00 50.22 106 PRO A CA 1
ATOM 901 C C . PRO A 1 106 ? 3.855 4.978 -22.609 1.00 50.22 106 PRO A C 1
ATOM 903 O O . PRO A 1 106 ? 5.077 4.834 -22.525 1.00 50.22 106 PRO A O 1
ATOM 906 N N . GLU A 1 107 ? 3.281 6.167 -22.408 1.00 51.56 107 GLU A N 1
ATOM 907 C CA . GLU A 1 107 ? 4.054 7.372 -22.078 1.00 51.56 107 GLU A CA 1
ATOM 908 C C . GLU A 1 107 ? 4.675 7.308 -20.670 1.00 51.56 107 GLU A C 1
ATOM 910 O O . GLU A 1 107 ? 5.817 7.735 -20.470 1.00 51.56 107 GLU A O 1
ATOM 915 N N . ASP A 1 108 ? 3.983 6.686 -19.710 1.00 50.75 108 ASP A N 1
ATOM 916 C CA . ASP A 1 108 ? 4.511 6.440 -18.362 1.00 50.75 108 ASP A CA 1
ATOM 917 C C . ASP A 1 108 ? 5.585 5.333 -18.363 1.00 50.75 108 ASP A C 1
ATOM 919 O O . ASP A 1 108 ? 6.492 5.341 -17.521 1.00 50.75 108 ASP A O 1
ATOM 923 N N . LEU A 1 109 ? 5.523 4.402 -19.328 1.00 49.84 109 LEU A N 1
ATOM 924 C CA . LEU A 1 109 ? 6.519 3.342 -19.545 1.00 49.84 109 LEU A CA 1
ATOM 925 C C . LEU A 1 109 ? 7.825 3.879 -20.160 1.0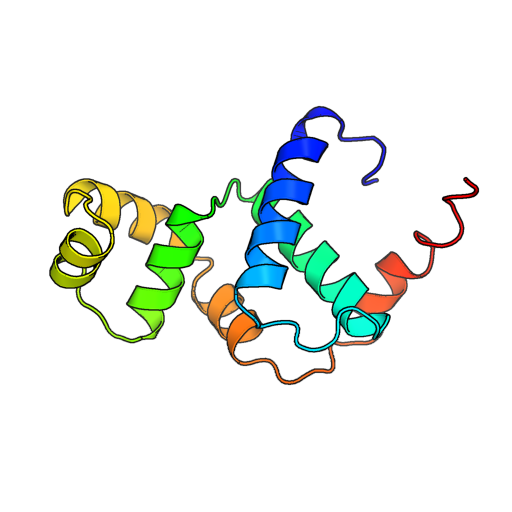0 49.84 109 LEU A C 1
ATOM 927 O O . LEU A 1 109 ? 8.911 3.463 -19.744 1.00 49.84 109 LEU A O 1
ATOM 931 N N . ALA A 1 110 ? 7.744 4.841 -21.086 1.00 52.94 110 ALA A N 1
ATOM 932 C CA . ALA A 1 110 ? 8.899 5.417 -21.788 1.00 52.94 110 ALA A CA 1
ATOM 933 C C . ALA A 1 110 ? 9.881 6.160 -20.860 1.00 52.94 110 ALA A C 1
ATOM 935 O O . ALA A 1 110 ? 11.081 6.244 -21.140 1.00 52.94 110 ALA A O 1
ATOM 936 N N . VAL A 1 111 ? 9.413 6.639 -19.700 1.00 55.81 111 VAL A N 1
ATOM 937 C CA . VAL A 1 111 ? 10.289 7.188 -18.650 1.00 55.81 111 VAL A CA 1
ATOM 938 C C . VAL A 1 111 ? 11.313 6.143 -18.187 1.00 55.81 111 VAL A C 1
ATOM 940 O O . VAL A 1 111 ? 12.416 6.513 -17.791 1.00 55.81 111 VAL A O 1
ATOM 943 N N . TRP A 1 112 ? 10.994 4.847 -18.275 1.00 49.78 112 TRP A N 1
ATOM 944 C CA . TRP A 1 112 ? 11.776 3.762 -17.683 1.00 49.78 112 TRP A CA 1
ATOM 945 C C . TRP A 1 112 ? 12.560 2.891 -18.681 1.00 49.78 112 TRP A C 1
ATOM 947 O O . TRP A 1 112 ? 13.488 2.203 -18.253 1.00 49.78 112 TRP A O 1
ATOM 957 N N . GLU A 1 113 ? 12.290 2.965 -19.992 1.00 49.03 113 GLU A N 1
ATOM 958 C CA . GLU A 1 113 ? 13.061 2.250 -21.037 1.00 49.03 113 GLU A CA 1
ATOM 959 C C . GLU A 1 113 ? 14.572 2.551 -20.984 1.00 49.03 113 GLU A C 1
ATOM 961 O O . GLU A 1 113 ? 15.401 1.675 -21.228 1.00 49.03 113 GLU A O 1
ATOM 966 N N . ASN A 1 114 ? 14.953 3.762 -20.565 1.00 50.03 114 ASN A N 1
ATOM 967 C CA . ASN A 1 114 ? 16.354 4.186 -20.456 1.00 50.03 114 ASN A CA 1
ATOM 968 C C . ASN A 1 114 ? 17.085 3.676 -19.195 1.00 50.03 114 ASN A C 1
ATOM 970 O O . ASN A 1 114 ? 18.260 3.990 -19.000 1.00 50.03 114 ASN A O 1
ATOM 974 N N . PHE A 1 115 ? 16.413 2.944 -18.298 1.00 45.34 115 PHE A N 1
ATOM 975 C CA . PHE A 1 115 ? 16.977 2.579 -16.991 1.00 45.34 115 PHE A CA 1
ATOM 976 C C . PHE A 1 115 ? 17.617 1.186 -16.941 1.00 45.34 115 PHE A C 1
ATOM 978 O O . PHE A 1 115 ? 18.641 1.038 -16.276 1.00 45.34 115 PHE A O 1
ATOM 985 N N . ASP A 1 116 ? 17.068 0.186 -17.638 1.00 44.16 116 ASP A N 1
ATOM 986 C CA . ASP A 1 116 ? 17.615 -1.185 -17.623 1.00 44.16 116 ASP A CA 1
ATOM 987 C C . ASP A 1 116 ? 18.843 -1.353 -18.546 1.00 44.16 116 ASP A C 1
ATOM 989 O O . ASP A 1 116 ? 19.587 -2.316 -18.402 1.00 44.16 116 ASP A O 1
ATOM 993 N N . GLN A 1 117 ? 19.132 -0.393 -19.435 1.00 46.09 117 GLN A N 1
ATOM 994 C CA . GLN A 1 117 ? 20.356 -0.395 -20.258 1.00 46.09 117 GLN A CA 1
ATOM 995 C C . GLN A 1 117 ? 21.609 0.128 -19.518 1.00 46.09 117 GLN A C 1
ATOM 997 O O . GLN A 1 117 ? 22.702 0.114 -20.080 1.00 46.09 117 GLN A O 1
ATOM 1002 N N . ALA A 1 118 ? 21.477 0.608 -18.272 1.00 43.38 118 ALA A N 1
ATOM 1003 C CA . ALA A 1 118 ? 22.554 1.273 -17.524 1.00 43.38 118 ALA A CA 1
ATOM 1004 C C . ALA A 1 118 ? 23.137 0.464 -16.341 1.00 43.38 118 ALA A C 1
ATOM 1006 O O . ALA A 1 118 ? 23.977 0.999 -15.602 1.00 43.38 118 ALA A O 1
ATOM 1007 N N . ASP A 1 119 ? 22.716 -0.791 -16.156 1.00 40.59 119 ASP A N 1
ATOM 1008 C CA . ASP A 1 119 ? 23.387 -1.777 -15.292 1.00 40.59 119 ASP A CA 1
ATOM 1009 C C . ASP A 1 119 ? 24.064 -2.841 -16.179 1.00 40.59 119 ASP A C 1
ATOM 1011 O O . ASP A 1 119 ? 23.443 -3.850 -16.513 1.00 40.59 119 ASP A O 1
ATOM 1015 N N . PRO A 1 120 ? 25.327 -2.636 -16.598 1.00 38.03 120 PRO A N 1
ATOM 1016 C CA . PRO A 1 120 ? 26.241 -3.756 -16.716 1.00 38.03 120 PRO A CA 1
ATOM 1017 C C . PRO A 1 120 ? 26.670 -4.168 -15.297 1.00 38.03 120 PRO A C 1
ATOM 1019 O O . PRO A 1 120 ? 26.796 -3.307 -14.423 1.00 38.03 120 PRO A O 1
ATOM 1022 N N . ASP A 1 121 ? 26.833 -5.474 -15.104 1.00 39.34 121 ASP A N 1
ATOM 1023 C CA . ASP A 1 121 ? 27.250 -6.148 -13.864 1.00 39.34 121 ASP A CA 1
ATOM 1024 C C . ASP A 1 121 ? 28.286 -5.400 -12.995 1.00 39.34 121 ASP A C 1
ATOM 1026 O O . ASP A 1 121 ? 29.247 -4.808 -13.548 1.00 39.34 121 ASP A O 1
#

Sequence (121 aa):
MYRTDHNNRKAFYDNLRTITRTGYYYNITDFEQRQHSRWVAYRMTKLHIRDKDIAVMDLLMDGFSQSEIARKLGASRQNISKIKMKTEGFIEYWREIRTSSYPIDPEDLAVWENFDQADPD

Foldseek 3Di:
DLVPPPVQVVQLVQQLVLLVVVCLQVDCVPPQSVVVSSVVSVVCSVLVNHSLLLLLLVVVVVVDDLVVSCVVVVHDSVVSVVSCVSCVVCSVVSVCSNPDPDDDDVVSVVVCPVPVVPDDD